Protein AF-A0A0Q6FFN2-F1 (afdb_monomer_lite)

pLDDT: mean 75.44, std 14.97, range [32.97, 92.62]

Structure (mmCIF, N/CA/C/O backbone):
data_AF-A0A0Q6FFN2-F1
#
_entry.id   AF-A0A0Q6FFN2-F1
#
loop_
_atom_site.group_PDB
_atom_site.id
_atom_site.type_symbol
_atom_site.label_atom_id
_atom_site.label_alt_id
_atom_site.label_comp_id
_atom_site.label_asym_id
_atom_site.label_entity_id
_atom_site.label_seq_id
_atom_site.pdbx_PDB_ins_code
_atom_site.Cartn_x
_atom_site.Cartn_y
_atom_site.Cartn_z
_atom_site.occupancy
_atom_site.B_iso_or_equiv
_atom_site.auth_seq_id
_atom_site.auth_comp_id
_atom_site.auth_asym_id
_atom_site.auth_atom_id
_atom_site.pdbx_PDB_model_num
ATOM 1 N N . MET A 1 1 ? -7.764 -4.516 16.181 1.00 67.88 1 MET A N 1
ATOM 2 C CA . MET A 1 1 ? -8.648 -3.473 15.597 1.00 67.88 1 MET A CA 1
ATOM 3 C C . MET A 1 1 ? -7.845 -2.756 14.534 1.00 67.88 1 MET A C 1
ATOM 5 O O . MET A 1 1 ? -6.720 -2.386 14.833 1.00 67.88 1 MET A O 1
ATOM 9 N N . LEU A 1 2 ? -8.394 -2.548 13.337 1.00 71.12 2 LEU A N 1
ATOM 10 C CA . LEU A 1 2 ? -7.682 -1.871 12.251 1.00 71.12 2 LEU A CA 1
ATOM 11 C C . LEU A 1 2 ? -8.160 -0.423 12.111 1.00 71.12 2 LEU A C 1
ATOM 13 O O . LEU A 1 2 ? -9.360 -0.188 11.961 1.00 71.12 2 LEU A O 1
ATOM 17 N N . ILE A 1 3 ? -7.231 0.536 12.125 1.00 75.88 3 ILE A N 1
ATOM 18 C CA . ILE A 1 3 ? -7.510 1.933 11.774 1.00 75.88 3 ILE A CA 1
ATOM 19 C C . ILE A 1 3 ? -6.719 2.294 10.520 1.00 75.88 3 ILE A C 1
ATOM 21 O O . ILE A 1 3 ? -5.487 2.253 10.509 1.00 75.88 3 ILE A O 1
ATOM 25 N N . VAL A 1 4 ? -7.447 2.683 9.472 1.00 73.44 4 VAL A N 1
ATOM 26 C CA . VAL A 1 4 ? -6.875 3.056 8.175 1.00 73.44 4 VAL A CA 1
ATOM 27 C C . VAL A 1 4 ? -7.069 4.546 7.923 1.00 73.44 4 VAL A C 1
ATOM 29 O O . VAL A 1 4 ? -8.196 5.034 7.869 1.00 73.44 4 VAL A O 1
ATOM 32 N N . GLU A 1 5 ? -5.967 5.257 7.697 1.00 77.69 5 GLU A N 1
ATOM 33 C CA . GLU A 1 5 ? -5.979 6.594 7.107 1.00 77.69 5 GLU A CA 1
ATOM 34 C C . GLU A 1 5 ? -5.835 6.459 5.586 1.00 77.69 5 GLU A C 1
ATOM 36 O O . GLU A 1 5 ? -4.775 6.088 5.072 1.00 77.69 5 GLU A O 1
ATOM 41 N N . ALA A 1 6 ? -6.900 6.774 4.851 1.00 70.62 6 ALA A N 1
ATOM 42 C CA . ALA A 1 6 ? -6.890 6.760 3.392 1.00 70.62 6 ALA A CA 1
ATOM 43 C C . ALA A 1 6 ? -6.580 8.152 2.828 1.00 70.62 6 ALA A C 1
ATOM 45 O O . ALA A 1 6 ? -7.192 9.155 3.207 1.00 70.62 6 ALA A O 1
ATOM 46 N N . LYS A 1 7 ? -5.648 8.220 1.875 1.00 75.94 7 LYS A N 1
ATOM 47 C CA . LYS A 1 7 ? -5.335 9.452 1.148 1.00 75.94 7 LYS A CA 1
ATOM 48 C C . LYS A 1 7 ? -6.018 9.469 -0.218 1.00 75.94 7 LYS A C 1
ATOM 50 O O . LYS A 1 7 ? -5.778 8.606 -1.058 1.00 75.94 7 LYS A O 1
ATOM 55 N N . TRP A 1 8 ? -6.865 10.483 -0.414 1.00 56.62 8 TRP A N 1
ATOM 56 C CA . TRP A 1 8 ? -7.549 10.806 -1.672 1.00 56.62 8 TRP A CA 1
ATOM 57 C C . TRP A 1 8 ? -6.565 10.967 -2.844 1.00 56.62 8 TRP A C 1
ATOM 59 O O . TRP A 1 8 ? -5.397 11.289 -2.608 1.00 56.62 8 TRP A O 1
ATOM 69 N N . PRO A 1 9 ? -7.004 10.718 -4.095 1.00 51.00 9 PRO A N 1
ATOM 70 C CA . PRO A 1 9 ? -6.101 10.323 -5.165 1.00 51.00 9 PRO A CA 1
ATOM 71 C C . PRO A 1 9 ? -5.072 11.401 -5.497 1.00 51.00 9 PRO A C 1
ATOM 73 O O . PRO A 1 9 ? -5.400 12.528 -5.867 1.00 51.00 9 PRO A O 1
ATOM 76 N N . VAL A 1 10 ? -3.809 10.995 -5.398 1.00 56.22 10 VAL A N 1
ATOM 77 C CA . VAL A 1 10 ? -2.697 11.601 -6.122 1.00 56.22 10 VAL A CA 1
ATOM 78 C C . VAL A 1 10 ? -2.388 10.632 -7.253 1.00 56.22 10 VAL A C 1
ATOM 80 O O . VAL A 1 10 ? -1.736 9.612 -7.039 1.00 56.22 10 VAL A O 1
ATOM 83 N N . ASP A 1 11 ? -2.917 10.912 -8.441 1.00 56.16 11 ASP A N 1
ATOM 84 C CA . ASP A 1 11 ? -2.597 10.124 -9.626 1.00 56.16 11 ASP A CA 1
ATOM 85 C C . ASP A 1 11 ? -1.183 10.500 -10.082 1.00 56.16 11 ASP A C 1
ATOM 87 O O . ASP A 1 11 ? -0.946 11.600 -10.583 1.00 56.16 11 ASP A O 1
ATOM 91 N N . ALA A 1 12 ? -0.225 9.600 -9.875 1.00 57.03 12 ALA A N 1
ATOM 92 C CA . ALA A 1 12 ? 1.083 9.698 -10.506 1.00 57.03 12 ALA A CA 1
ATOM 93 C C . ALA A 1 12 ? 1.011 8.997 -11.865 1.00 57.03 12 ALA A C 1
ATOM 95 O O . ALA A 1 12 ? 1.039 7.768 -11.945 1.00 57.03 12 ALA A O 1
ATOM 96 N N . ALA A 1 13 ? 0.892 9.785 -12.934 1.00 58.94 13 ALA A N 1
ATOM 97 C CA . ALA A 1 13 ? 0.815 9.273 -14.301 1.00 58.94 13 ALA A CA 1
ATOM 98 C C . ALA A 1 13 ? 2.204 8.936 -14.871 1.00 58.94 13 ALA A C 1
ATOM 100 O O . ALA A 1 13 ? 2.318 8.264 -15.895 1.00 58.94 13 ALA A O 1
ATOM 101 N N . THR A 1 14 ? 3.268 9.399 -14.212 1.00 62.59 14 THR A N 1
ATOM 102 C CA . THR A 1 14 ? 4.659 9.160 -14.610 1.00 62.59 14 THR A CA 1
ATOM 103 C C . THR A 1 14 ? 5.492 8.655 -13.433 1.00 62.59 14 THR A C 1
ATOM 105 O O . THR A 1 14 ? 5.173 8.929 -12.277 1.00 62.59 14 THR A O 1
ATOM 108 N N . LEU A 1 15 ? 6.607 7.968 -13.718 1.00 61.59 15 LEU A N 1
ATOM 109 C CA . LEU A 1 15 ? 7.598 7.592 -12.694 1.00 61.59 15 LEU A CA 1
ATOM 110 C C . LEU A 1 15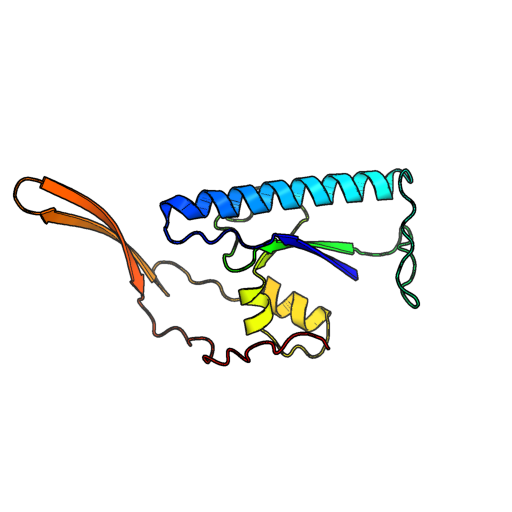 ? 8.109 8.822 -11.937 1.00 61.59 15 LEU A C 1
ATOM 112 O O . LEU A 1 15 ? 8.274 8.792 -10.727 1.00 61.59 15 LEU A O 1
ATOM 116 N N . ALA A 1 16 ? 8.282 9.941 -12.639 1.00 62.06 16 ALA A N 1
ATOM 117 C CA . ALA A 1 16 ? 8.673 11.198 -12.023 1.00 62.06 16 ALA A CA 1
ATOM 118 C C . ALA A 1 16 ? 7.601 11.766 -11.087 1.00 62.06 16 ALA A C 1
ATOM 120 O O . ALA A 1 16 ? 7.899 12.704 -10.376 1.00 62.06 16 ALA A O 1
ATOM 121 N N . GLU A 1 17 ? 6.370 11.261 -11.071 1.00 67.25 17 GLU A N 1
ATOM 122 C CA . GLU A 1 17 ? 5.328 11.700 -10.142 1.00 67.25 17 GLU A CA 1
ATOM 123 C C . GLU A 1 17 ? 5.128 10.752 -8.963 1.00 67.25 17 GLU A C 1
ATOM 125 O O . GLU A 1 17 ? 4.445 11.138 -8.014 1.00 67.25 17 GLU A O 1
ATOM 130 N N . SER A 1 18 ? 5.746 9.564 -8.969 1.00 68.12 18 SER A N 1
ATOM 131 C CA . SER A 1 18 ? 5.607 8.592 -7.877 1.00 68.12 18 SER A CA 1
ATOM 132 C C . SER A 1 18 ? 6.084 9.161 -6.537 1.00 68.12 18 SER A C 1
ATOM 134 O O . SER A 1 18 ? 5.468 8.890 -5.509 1.00 68.12 18 SER A O 1
ATOM 136 N N . TYR A 1 19 ? 7.067 10.074 -6.541 1.00 72.19 19 TYR A N 1
ATOM 137 C CA . TYR A 1 19 ? 7.513 10.764 -5.321 1.00 72.19 19 TYR A CA 1
ATOM 138 C C . TYR A 1 19 ? 6.375 11.519 -4.612 1.00 72.19 19 TYR A C 1
ATOM 140 O O . TYR A 1 19 ? 6.417 11.723 -3.397 1.00 72.19 19 TYR A O 1
ATOM 148 N N . LYS A 1 20 ? 5.349 11.979 -5.350 1.00 76.25 20 LYS A N 1
ATOM 149 C CA . LYS A 1 20 ? 4.189 12.673 -4.764 1.00 76.25 20 LYS A CA 1
ATOM 150 C C . LYS A 1 20 ? 3.341 11.704 -3.937 1.00 76.25 20 LYS A C 1
ATOM 152 O O . LYS A 1 20 ? 2.737 12.115 -2.942 1.00 76.25 20 LYS A O 1
ATOM 157 N N . VAL A 1 21 ? 3.300 10.434 -4.338 1.00 76.19 21 VAL A N 1
ATOM 158 C CA . VAL A 1 21 ? 2.629 9.357 -3.604 1.00 76.19 21 VAL A CA 1
ATOM 159 C C . VAL A 1 21 ? 3.438 9.002 -2.357 1.00 76.19 21 VAL A C 1
ATOM 161 O O . VAL A 1 21 ? 2.868 8.987 -1.269 1.00 76.19 21 VAL A O 1
ATOM 164 N N . ASP A 1 22 ? 4.762 8.873 -2.461 1.00 81.38 22 ASP A N 1
ATOM 165 C CA . ASP A 1 22 ? 5.636 8.665 -1.292 1.00 81.38 22 ASP A CA 1
ATOM 166 C C . ASP A 1 22 ? 5.458 9.787 -0.245 1.00 81.38 22 ASP A C 1
ATOM 168 O O . ASP A 1 22 ? 5.216 9.539 0.939 1.00 81.38 22 ASP A O 1
ATOM 172 N N . ALA A 1 23 ? 5.439 11.050 -0.688 1.00 82.06 23 ALA A N 1
ATOM 173 C CA . ALA A 1 23 ? 5.179 12.201 0.183 1.00 82.06 23 ALA A CA 1
ATOM 174 C C . ALA A 1 23 ? 3.775 12.176 0.820 1.00 82.06 23 ALA A C 1
ATOM 176 O O . ALA A 1 23 ? 3.535 12.786 1.867 1.00 82.06 23 ALA A O 1
ATOM 177 N N . THR A 1 24 ? 2.822 11.497 0.184 1.00 83.62 24 THR A N 1
ATOM 178 C CA . THR A 1 24 ? 1.464 11.318 0.702 1.00 83.62 24 THR A CA 1
ATOM 179 C C . THR A 1 24 ? 1.432 10.273 1.816 1.00 83.62 24 THR A C 1
ATOM 181 O O . THR A 1 24 ? 0.770 10.510 2.834 1.00 83.62 24 THR A O 1
ATOM 184 N N . PHE A 1 25 ? 2.208 9.191 1.693 1.00 86.06 25 PHE A N 1
ATOM 185 C CA . PHE A 1 25 ? 2.423 8.234 2.779 1.00 86.06 25 PHE A CA 1
ATOM 186 C C . PHE A 1 25 ? 3.059 8.901 4.001 1.00 86.06 25 PHE A C 1
ATOM 188 O O . PHE A 1 25 ? 2.554 8.736 5.111 1.00 86.06 25 PHE A O 1
ATOM 195 N N . ASP A 1 26 ? 4.075 9.747 3.812 1.00 87.12 26 ASP A N 1
ATOM 196 C CA . ASP A 1 26 ? 4.735 10.455 4.921 1.00 87.12 26 ASP A CA 1
ATOM 197 C C . ASP A 1 26 ? 3.773 11.370 5.686 1.00 87.12 26 ASP A C 1
ATOM 199 O O . ASP A 1 26 ? 3.741 11.379 6.922 1.00 87.12 26 ASP A O 1
ATOM 203 N N . LYS A 1 27 ? 2.933 12.113 4.954 1.00 86.81 27 LYS A N 1
ATOM 204 C CA . LYS A 1 27 ? 1.881 12.949 5.549 1.00 86.81 27 LYS A CA 1
ATOM 205 C C . LYS A 1 27 ? 0.855 12.109 6.307 1.00 86.81 27 LYS A C 1
ATOM 207 O O . LYS A 1 27 ? 0.449 12.504 7.399 1.00 86.81 27 LYS A O 1
ATOM 212 N N . GLY A 1 28 ? 0.438 10.973 5.744 1.00 87.25 28 GLY A N 1
ATOM 213 C CA . GLY A 1 28 ? -0.474 10.033 6.400 1.00 87.25 28 GLY A CA 1
ATOM 214 C C . GLY A 1 28 ? 0.108 9.489 7.704 1.00 87.25 28 GLY A C 1
ATOM 215 O O . GLY A 1 28 ? -0.520 9.626 8.754 1.00 87.25 28 GLY A O 1
ATOM 216 N N . LYS A 1 29 ? 1.352 8.995 7.669 1.00 88.69 29 LYS A N 1
ATOM 217 C CA . LYS A 1 29 ? 2.070 8.508 8.856 1.00 88.69 29 LYS A CA 1
ATOM 218 C C . LYS A 1 29 ? 2.175 9.602 9.918 1.00 88.69 29 LYS A C 1
ATOM 220 O O . LYS A 1 29 ? 1.858 9.373 11.082 1.00 88.69 29 LYS A O 1
ATOM 225 N N . GLY A 1 30 ? 2.532 10.828 9.526 1.00 89.00 30 GLY A N 1
ATOM 226 C CA . GLY A 1 30 ? 2.590 11.973 10.439 1.00 89.00 30 GLY A CA 1
ATOM 227 C C . GLY A 1 30 ? 1.256 12.281 11.131 1.00 89.00 30 GLY A C 1
ATOM 228 O O . GLY A 1 30 ? 1.231 12.588 12.325 1.00 89.00 30 GLY A O 1
ATOM 229 N N . GLN A 1 31 ? 0.136 12.167 10.414 1.00 87.38 31 GLN A N 1
ATOM 230 C CA . GLN A 1 31 ? -1.191 12.382 10.991 1.00 87.38 31 GLN A CA 1
ATOM 231 C C . GLN A 1 31 ? -1.604 11.270 11.953 1.00 87.38 31 GLN A C 1
ATOM 233 O O . GLN A 1 31 ? -2.096 11.591 13.036 1.00 87.38 31 GLN A O 1
ATOM 238 N N . ILE A 1 32 ? -1.347 10.007 11.607 1.00 88.19 32 ILE A N 1
ATOM 239 C CA . ILE A 1 32 ? -1.583 8.869 12.501 1.00 88.19 32 ILE A CA 1
ATOM 240 C C . ILE A 1 32 ? -0.783 9.027 13.793 1.00 88.19 32 ILE A C 1
ATOM 242 O O . ILE A 1 32 ? -1.368 8.959 14.871 1.00 88.19 32 ILE A O 1
ATOM 246 N N . ARG A 1 33 ? 0.523 9.322 13.716 1.00 88.50 33 ARG A N 1
ATOM 247 C CA . ARG A 1 33 ? 1.363 9.513 14.914 1.00 88.50 33 ARG A CA 1
ATOM 248 C C . ARG A 1 33 ? 0.809 10.602 15.829 1.00 88.50 33 ARG A C 1
ATOM 250 O O . ARG A 1 33 ? 0.760 10.430 17.044 1.00 88.50 33 ARG A O 1
ATOM 257 N N . ARG A 1 34 ? 0.339 11.709 15.247 1.00 87.44 34 ARG A N 1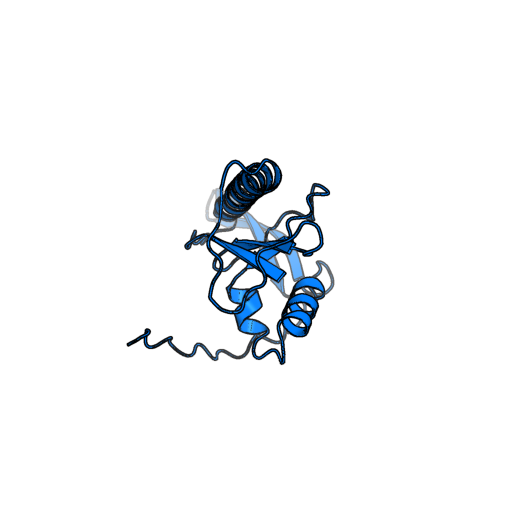
ATOM 258 C CA . ARG A 1 34 ? -0.303 12.789 16.005 1.00 87.44 34 ARG A CA 1
ATOM 259 C C . ARG A 1 34 ? -1.604 12.329 16.666 1.00 87.44 34 ARG A C 1
ATOM 261 O O . ARG A 1 34 ? -1.832 12.672 17.818 1.00 87.44 34 ARG A O 1
ATOM 268 N N . ILE A 1 35 ? -2.458 11.585 15.962 1.00 84.62 35 ILE A N 1
ATOM 269 C CA . ILE A 1 35 ? -3.711 11.056 16.529 1.00 84.62 35 ILE A CA 1
ATOM 270 C C . ILE A 1 35 ? -3.403 10.091 17.673 1.00 84.62 35 ILE A C 1
ATOM 272 O O . ILE A 1 35 ? -3.932 10.263 18.767 1.00 84.62 35 ILE A O 1
ATOM 276 N N . ARG A 1 36 ? -2.493 9.142 17.448 1.00 83.50 36 ARG A N 1
ATOM 277 C CA . ARG A 1 36 ? -2.044 8.177 18.452 1.00 83.50 36 ARG A CA 1
ATOM 278 C C . ARG A 1 36 ? -1.515 8.865 19.706 1.00 83.50 36 ARG A C 1
ATOM 280 O O . ARG A 1 36 ? -1.994 8.576 20.793 1.00 83.50 36 ARG A O 1
ATOM 287 N N . SER A 1 37 ? -0.610 9.831 19.553 1.00 85.38 37 SER A N 1
ATOM 288 C CA . SER A 1 37 ? -0.054 10.578 20.686 1.00 85.38 37 SER A CA 1
ATOM 289 C C . SER A 1 37 ? -1.134 11.297 21.502 1.00 85.38 37 SER A C 1
ATOM 291 O O . SER A 1 37 ? -1.069 11.295 22.729 1.00 85.38 37 SER A O 1
ATOM 293 N N . ARG A 1 38 ? -2.151 11.868 20.842 1.00 83.81 38 ARG A N 1
ATOM 294 C CA . ARG A 1 38 ? -3.269 12.552 21.514 1.00 83.81 38 ARG A CA 1
ATOM 295 C C . ARG A 1 38 ? -4.240 11.581 22.195 1.00 83.81 38 ARG A C 1
ATOM 297 O O . ARG A 1 38 ? -4.817 11.932 23.221 1.00 83.81 38 ARG A O 1
ATOM 304 N N . LEU A 1 39 ? -4.427 10.379 21.640 1.00 79.62 39 LEU A N 1
ATOM 305 C CA . LEU A 1 39 ? -5.194 9.303 2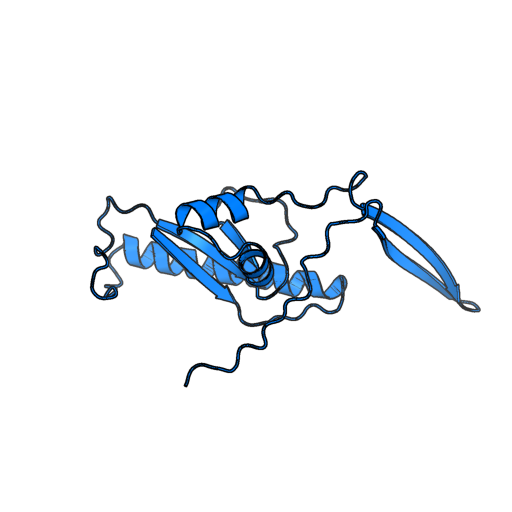2.280 1.00 79.62 39 LEU A CA 1
ATOM 306 C C . LEU A 1 39 ? -4.472 8.793 23.532 1.00 79.62 39 LEU A C 1
ATOM 308 O O . LEU A 1 39 ? -5.078 8.681 24.593 1.00 79.62 39 LEU A O 1
ATOM 312 N N . GLU A 1 40 ? -3.169 8.522 23.425 1.00 79.75 40 GLU A N 1
ATOM 313 C CA . GLU A 1 40 ? -2.344 8.004 24.524 1.00 79.75 40 GLU A CA 1
ATOM 314 C C . GLU A 1 40 ? -2.199 9.010 25.675 1.00 79.75 40 GLU A C 1
ATOM 316 O O . GLU A 1 40 ? -2.194 8.613 26.843 1.00 79.75 40 GLU A O 1
ATOM 321 N N . SER A 1 41 ? -2.124 10.310 25.367 1.00 82.19 41 SER A N 1
ATOM 322 C CA . SER A 1 41 ? -2.085 11.379 26.373 1.00 82.19 41 SER A CA 1
ATOM 323 C C . SER A 1 41 ? -3.443 11.664 27.026 1.00 82.19 41 SER A C 1
ATOM 325 O O . SER A 1 41 ? -3.492 12.369 28.034 1.00 82.19 41 SER A O 1
ATOM 327 N N . GLY A 1 42 ? -4.540 11.134 26.473 1.00 75.94 42 GLY A N 1
ATOM 328 C CA . GLY A 1 42 ? -5.905 11.428 26.913 1.00 75.94 42 GLY A CA 1
ATOM 329 C C . GLY A 1 42 ? -6.398 12.831 26.536 1.00 75.94 42 GLY A C 1
ATOM 330 O O . GLY A 1 42 ? -7.404 13.282 27.075 1.00 75.94 42 GLY A O 1
ATOM 331 N N . GLU A 1 43 ? -5.707 13.531 25.628 1.00 78.62 43 GLU A N 1
ATOM 332 C CA . GLU A 1 43 ? -6.096 14.868 25.152 1.00 78.62 43 GLU A CA 1
ATOM 333 C C . GLU A 1 43 ? -7.372 14.827 24.297 1.00 78.62 43 GLU A C 1
ATOM 335 O O . GLU A 1 43 ? -8.143 15.787 24.276 1.00 78.62 43 GLU A O 1
ATOM 340 N N . ILE A 1 44 ? -7.608 13.716 23.592 1.00 73.06 44 ILE A N 1
ATOM 341 C CA . ILE A 1 44 ? -8.827 13.496 22.811 1.00 73.06 44 ILE A CA 1
ATOM 342 C C . ILE A 1 44 ? -9.607 12.292 23.334 1.00 73.06 44 ILE A C 1
ATOM 344 O O . ILE A 1 44 ? -9.070 11.198 23.494 1.00 73.06 44 ILE A O 1
ATOM 348 N N . LEU A 1 45 ? -10.902 12.505 23.559 1.00 67.31 45 LEU A N 1
ATOM 349 C CA . LEU A 1 45 ? -11.880 11.450 23.788 1.00 67.31 45 LEU A CA 1
ATOM 350 C C . LEU A 1 45 ? -12.563 11.169 22.451 1.00 67.31 45 LEU A C 1
ATOM 352 O O . LEU A 1 45 ? -13.114 12.079 21.833 1.00 67.31 45 LEU A O 1
ATOM 356 N N . VAL A 1 46 ? -12.463 9.930 21.979 1.00 69.69 46 VAL A N 1
ATOM 357 C CA . VAL A 1 46 ? -13.119 9.487 20.746 1.00 69.69 46 VAL A CA 1
ATOM 358 C C . VAL A 1 46 ? -14.355 8.691 21.124 1.00 69.69 46 VAL A C 1
ATOM 360 O O . VAL A 1 46 ? -14.259 7.720 21.876 1.00 69.69 46 VAL A O 1
ATOM 363 N N . ASP A 1 47 ? -15.495 9.098 20.576 1.00 67.88 47 ASP A N 1
ATOM 364 C CA . ASP A 1 47 ? -16.716 8.306 20.610 1.00 67.88 47 ASP A CA 1
ATOM 365 C C . ASP A 1 47 ? -16.628 7.229 19.531 1.00 67.88 47 ASP A C 1
ATOM 367 O O . ASP A 1 47 ? -16.575 7.514 18.332 1.00 67.88 47 ASP A O 1
ATOM 371 N N . TRP A 1 48 ? -16.574 5.977 19.969 1.00 69.50 48 TRP A N 1
ATOM 372 C CA . TRP A 1 48 ? -16.478 4.835 19.070 1.00 69.50 48 TRP A CA 1
ATOM 373 C C . TRP A 1 48 ? -17.860 4.428 18.562 1.00 69.50 48 TRP A C 1
ATOM 375 O O . TRP A 1 48 ? -18.856 4.624 19.267 1.00 69.50 48 TRP A O 1
ATOM 385 N N . PRO A 1 49 ? -17.946 3.842 17.354 1.00 65.25 49 PRO A N 1
ATOM 386 C CA . PRO A 1 49 ? -19.206 3.331 16.845 1.00 65.25 49 PRO A CA 1
ATOM 387 C C . PRO A 1 49 ? -19.864 2.349 17.831 1.00 65.25 49 PRO A C 1
ATOM 389 O O . PRO A 1 49 ? -19.168 1.616 18.541 1.00 65.25 49 PRO A O 1
ATOM 392 N N . PRO A 1 50 ? -21.205 2.278 17.868 1.00 62.94 50 PRO A N 1
ATOM 393 C CA . PRO A 1 50 ? -21.911 1.336 18.729 1.00 62.94 50 PRO A CA 1
ATOM 394 C C . PRO A 1 50 ? -21.430 -0.108 18.513 1.00 62.94 50 PRO A C 1
ATOM 396 O O . PRO A 1 50 ? -21.333 -0.575 17.380 1.00 62.94 50 PRO A O 1
ATOM 399 N N . GLY A 1 51 ? -21.128 -0.818 19.604 1.00 66.19 51 GLY A N 1
ATOM 400 C CA . GLY A 1 51 ? -20.612 -2.194 19.571 1.00 66.19 51 GLY A CA 1
ATOM 401 C C . GLY A 1 51 ? -19.086 -2.309 19.511 1.00 66.19 51 GLY A C 1
ATOM 402 O O . GLY A 1 51 ? -18.560 -3.405 19.679 1.00 66.19 51 GLY A O 1
ATOM 403 N N . TRP A 1 52 ? -18.367 -1.198 19.341 1.00 61.59 52 TRP A N 1
ATOM 404 C CA . TRP A 1 52 ? -16.914 -1.183 19.457 1.00 61.59 52 TRP A CA 1
ATOM 405 C C . TRP A 1 52 ? -16.539 -1.010 20.924 1.00 61.59 52 TRP A C 1
ATOM 407 O O . TRP A 1 52 ? -16.993 -0.081 21.597 1.00 61.59 52 TRP A O 1
ATOM 417 N N . HIS A 1 53 ? -15.703 -1.907 21.443 1.00 59.16 53 HIS A N 1
ATOM 418 C CA . HIS A 1 53 ? -15.079 -1.671 22.735 1.00 59.16 53 HIS A CA 1
ATOM 419 C C . HIS A 1 53 ? -14.189 -0.437 22.588 1.00 59.16 53 HIS A C 1
ATOM 421 O O . HIS A 1 53 ? -13.274 -0.442 21.766 1.00 59.16 53 HIS A O 1
ATOM 427 N N . SER A 1 54 ? -14.481 0.623 23.353 1.00 57.66 54 SER A N 1
ATOM 428 C CA . SER A 1 54 ? -13.572 1.768 23.458 1.00 57.66 54 SER A CA 1
ATOM 429 C C . SER A 1 54 ? -12.165 1.216 23.708 1.00 57.66 54 SER A C 1
ATOM 431 O O . SER A 1 54 ? -12.048 0.344 24.579 1.00 57.66 54 SER A O 1
ATOM 433 N N . PRO A 1 55 ? -11.135 1.630 22.943 1.00 57.53 55 PRO A N 1
ATOM 434 C CA . PRO A 1 55 ? -9.802 1.093 23.064 1.00 57.53 55 PRO A CA 1
ATOM 435 C C . PRO A 1 55 ? -9.339 1.322 24.492 1.00 57.53 55 PRO A C 1
ATOM 437 O O . PRO A 1 55 ? -8.987 2.423 24.914 1.00 57.53 55 PRO A O 1
ATOM 440 N N . THR A 1 56 ? -9.394 0.256 25.274 1.00 58.81 56 THR A N 1
ATOM 441 C CA . THR A 1 56 ? -8.744 0.207 26.569 1.00 58.81 56 THR A CA 1
ATOM 442 C C . THR A 1 56 ? -7.241 0.153 26.311 1.00 58.81 56 THR A C 1
ATOM 444 O O . THR A 1 56 ? -6.797 -0.178 25.210 1.00 58.81 56 THR A O 1
ATOM 447 N N . ARG A 1 57 ? -6.416 0.368 27.341 1.00 58.41 57 ARG A N 1
ATOM 448 C CA . ARG A 1 57 ? -4.961 0.124 27.241 1.00 58.41 57 ARG A CA 1
ATOM 449 C C . ARG A 1 57 ? -4.590 -1.303 26.791 1.00 58.41 57 ARG A C 1
ATOM 451 O O . ARG A 1 57 ? -3.425 -1.558 26.529 1.00 58.41 57 ARG A O 1
ATOM 458 N N . GLN A 1 58 ? -5.549 -2.229 26.744 1.00 58.88 58 GLN A N 1
ATOM 459 C CA . GLN A 1 58 ? -5.369 -3.618 26.319 1.00 58.88 58 GLN A CA 1
ATOM 460 C C . GLN A 1 58 ? -5.781 -3.858 24.857 1.00 58.88 58 GLN A C 1
ATOM 462 O O . GLN A 1 58 ? -5.666 -4.977 24.372 1.00 58.88 58 GLN A O 1
ATOM 467 N N . THR A 1 59 ? -6.293 -2.843 24.155 1.00 68.94 59 THR A N 1
ATOM 468 C CA . THR A 1 59 ? -6.726 -2.990 22.761 1.00 68.94 59 THR A CA 1
ATOM 469 C C . THR A 1 59 ? -5.536 -2.841 21.823 1.00 68.94 59 THR A C 1
ATOM 471 O O . THR A 1 59 ? -4.942 -1.768 21.743 1.00 68.94 59 THR A O 1
ATOM 474 N N . THR A 1 60 ? -5.216 -3.902 21.084 1.00 72.31 60 THR A N 1
ATOM 475 C CA . THR A 1 60 ? -4.222 -3.844 20.006 1.00 72.31 60 THR A CA 1
ATOM 476 C C . THR A 1 60 ? -4.824 -3.147 18.788 1.00 72.31 60 THR A C 1
ATOM 478 O O . THR A 1 60 ? -5.883 -3.546 18.279 1.00 72.31 60 THR A O 1
ATOM 481 N N . VAL A 1 61 ? -4.155 -2.082 18.343 1.00 78.00 61 VAL A N 1
ATOM 482 C CA . VAL A 1 61 ? -4.547 -1.283 17.181 1.00 78.00 61 VAL A CA 1
ATOM 483 C C . VAL A 1 61 ? -3.457 -1.360 16.130 1.00 78.00 61 VAL A C 1
ATOM 485 O O . VAL A 1 61 ? -2.331 -0.941 16.390 1.00 78.00 61 VAL A O 1
ATOM 488 N N . ASP A 1 62 ? -3.825 -1.843 14.950 1.00 84.06 62 ASP A N 1
ATOM 489 C CA . ASP A 1 62 ? -2.971 -1.830 13.772 1.00 84.06 62 ASP A CA 1
ATOM 490 C C . ASP A 1 62 ? -3.222 -0.532 13.002 1.00 84.06 62 ASP A C 1
ATOM 492 O O . ASP A 1 62 ? -4.369 -0.177 12.701 1.00 84.06 62 ASP A O 1
ATOM 496 N N . TRP A 1 63 ? -2.146 0.191 12.697 1.00 86.62 63 TRP A N 1
ATOM 497 C CA . TRP A 1 63 ? -2.205 1.513 12.077 1.00 86.62 63 TRP A CA 1
ATOM 498 C C . TRP A 1 63 ? -1.740 1.464 10.634 1.00 86.62 63 TRP A C 1
ATOM 500 O O . TRP A 1 63 ? -0.625 1.035 10.351 1.00 86.62 63 TRP A O 1
ATOM 510 N N . TRP A 1 64 ? -2.605 1.884 9.717 1.00 88.62 64 TRP A N 1
ATOM 511 C CA . TRP A 1 64 ? -2.360 1.722 8.290 1.00 88.62 64 TRP A CA 1
ATOM 512 C C . TRP A 1 64 ? -2.554 3.037 7.545 1.00 88.62 64 TRP A C 1
ATOM 514 O O . TRP A 1 64 ? -3.495 3.785 7.810 1.00 88.62 64 TRP A O 1
ATOM 524 N N . VAL A 1 65 ? -1.689 3.301 6.567 1.00 88.69 65 VAL A N 1
ATOM 525 C CA . VAL A 1 65 ? -1.856 4.387 5.595 1.00 88.69 65 VAL A CA 1
ATOM 526 C C . VAL A 1 65 ? -2.038 3.781 4.216 1.00 88.69 65 VAL A C 1
ATOM 528 O O . VAL A 1 65 ? -1.171 3.058 3.729 1.00 88.69 65 VAL A O 1
ATOM 531 N N . ALA A 1 66 ? -3.146 4.113 3.563 1.00 86.25 66 ALA A N 1
ATOM 532 C CA . ALA A 1 66 ? -3.426 3.652 2.212 1.00 86.25 66 ALA A CA 1
ATOM 533 C C . ALA A 1 66 ? -3.406 4.817 1.217 1.00 86.25 66 ALA A C 1
ATOM 535 O O . ALA A 1 66 ? -4.052 5.846 1.440 1.00 86.25 66 ALA A O 1
ATOM 536 N N . SER A 1 67 ? -2.706 4.648 0.093 1.00 86.00 67 SER A N 1
ATOM 537 C CA . SER A 1 67 ? -2.943 5.486 -1.090 1.00 86.00 67 SER A CA 1
ATOM 538 C C . SER A 1 67 ? -4.123 4.941 -1.904 1.00 86.00 67 SER A C 1
ATOM 540 O O . SER A 1 67 ? -4.587 3.823 -1.680 1.00 86.00 67 SER A O 1
ATOM 542 N N . ALA A 1 68 ? -4.599 5.702 -2.890 1.00 80.75 68 ALA A N 1
ATOM 543 C CA . ALA A 1 68 ? -5.650 5.228 -3.785 1.00 80.75 68 ALA A CA 1
ATOM 544 C C . ALA A 1 68 ? -5.206 4.041 -4.666 1.00 80.75 68 ALA A C 1
ATOM 546 O O . ALA A 1 68 ? -5.943 3.068 -4.808 1.00 80.75 68 ALA A O 1
ATOM 547 N N . GLN A 1 69 ? -4.017 4.101 -5.276 1.00 78.81 69 GLN A N 1
ATOM 548 C CA . GLN A 1 69 ? -3.637 3.154 -6.339 1.00 78.81 69 GLN A CA 1
ATOM 549 C C . GLN A 1 69 ? -2.246 2.540 -6.179 1.00 78.81 69 GLN A C 1
ATOM 551 O O . GLN A 1 69 ? -2.071 1.358 -6.468 1.00 78.81 69 GLN A O 1
ATOM 556 N N . GLN A 1 70 ? -1.261 3.322 -5.743 1.00 80.88 70 GLN A N 1
ATOM 557 C CA . GLN A 1 70 ? 0.147 2.926 -5.759 1.00 80.88 70 GLN A CA 1
ATOM 558 C C . GLN A 1 70 ? 0.617 2.473 -4.376 1.00 80.88 70 GLN A C 1
ATOM 560 O O . GLN A 1 70 ? 0.234 3.053 -3.362 1.00 80.88 70 GLN A O 1
ATOM 565 N N . LEU A 1 71 ? 1.439 1.431 -4.329 1.00 82.00 71 LEU A N 1
ATOM 566 C CA . LEU A 1 71 ? 2.112 1.025 -3.095 1.00 82.00 71 LEU A CA 1
ATOM 567 C C . LEU A 1 71 ? 3.242 2.009 -2.766 1.00 82.00 71 LEU A C 1
ATOM 569 O O . LEU A 1 71 ? 3.736 2.690 -3.667 1.00 82.00 71 LEU A O 1
ATOM 573 N N . ASP A 1 72 ? 3.629 2.094 -1.490 1.00 80.62 72 ASP A N 1
ATOM 574 C CA . ASP A 1 72 ? 4.831 2.840 -1.100 1.00 80.62 72 ASP A CA 1
ATOM 575 C C . ASP A 1 72 ? 6.030 2.177 -1.785 1.00 80.62 72 ASP A C 1
ATOM 577 O O . ASP A 1 72 ? 6.234 0.966 -1.685 1.00 80.62 72 ASP A O 1
ATOM 581 N N . SER A 1 73 ? 6.773 2.963 -2.560 1.00 74.56 73 SER A N 1
ATOM 582 C CA . SER A 1 73 ? 7.884 2.453 -3.366 1.00 74.56 73 SER A CA 1
ATOM 583 C C . SER A 1 73 ? 9.146 2.209 -2.538 1.00 74.56 73 SER A C 1
ATOM 585 O O . SER A 1 73 ? 10.119 1.625 -3.023 1.00 74.56 73 SER A O 1
ATOM 587 N N . ARG A 1 74 ? 9.149 2.669 -1.284 1.00 76.25 74 ARG A N 1
ATOM 588 C CA . ARG A 1 74 ? 10.304 2.621 -0.397 1.00 76.25 74 ARG A CA 1
ATOM 589 C C . ARG A 1 74 ? 10.244 1.322 0.416 1.00 76.25 74 ARG A C 1
ATOM 591 O O . ARG A 1 74 ? 9.242 1.095 1.091 1.00 76.25 74 ARG A O 1
ATOM 598 N N . PRO A 1 75 ? 11.294 0.476 0.396 1.00 60.50 75 PRO A N 1
ATOM 599 C CA . PRO A 1 75 ? 11.374 -0.671 1.304 1.00 60.50 75 PRO A CA 1
ATOM 600 C C . PRO A 1 75 ? 11.271 -0.140 2.730 1.00 60.50 75 PRO A C 1
ATOM 602 O O . PRO A 1 75 ? 11.958 0.843 2.977 1.00 60.50 75 PRO A O 1
ATOM 605 N N . ASP A 1 76 ? 10.435 -0.729 3.603 1.00 60.88 76 ASP A N 1
ATOM 606 C CA . ASP A 1 76 ? 10.129 -0.265 4.976 1.00 60.88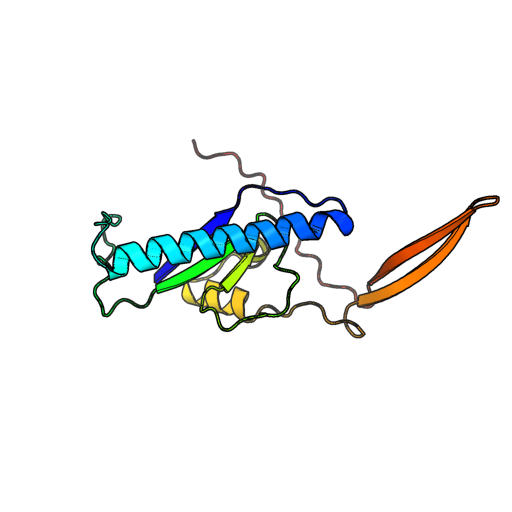 76 ASP A CA 1
ATOM 607 C C . ASP A 1 76 ? 11.333 0.434 5.638 1.00 60.88 76 ASP A C 1
ATOM 609 O O . ASP A 1 76 ? 12.166 -0.175 6.310 1.00 60.88 76 ASP A O 1
ATOM 613 N N . ALA A 1 77 ? 11.478 1.740 5.383 1.00 45.91 77 ALA A N 1
ATOM 614 C CA . ALA A 1 77 ? 12.763 2.431 5.548 1.00 45.91 77 ALA A CA 1
ATOM 615 C C . ALA A 1 77 ? 12.957 2.946 6.978 1.00 45.91 77 ALA A C 1
ATOM 617 O O . ALA A 1 77 ? 13.805 3.790 7.254 1.00 45.91 77 ALA A O 1
ATOM 618 N N . GLY A 1 78 ? 12.159 2.455 7.913 1.00 48.84 78 GLY A N 1
ATOM 619 C CA . GLY A 1 78 ? 12.218 2.836 9.307 1.00 48.84 78 GLY A CA 1
ATOM 620 C C . GLY A 1 78 ? 11.229 1.989 10.071 1.00 48.84 78 GLY A C 1
ATOM 621 O O . GLY A 1 78 ? 10.110 1.818 9.600 1.00 48.84 78 GLY A O 1
ATOM 622 N N . GLY A 1 79 ? 11.658 1.463 11.220 1.00 56.72 79 GLY A N 1
ATOM 623 C CA . GLY A 1 79 ? 10.877 0.622 12.134 1.00 56.72 79 GLY A CA 1
ATOM 624 C C . GLY A 1 79 ? 9.700 1.346 12.790 1.00 56.72 79 GLY A C 1
ATOM 625 O O . GLY A 1 79 ? 9.595 1.390 14.011 1.00 56.72 79 GLY A O 1
ATOM 626 N N . ASP A 1 80 ? 8.861 1.959 11.969 1.00 68.06 80 ASP A N 1
ATOM 627 C CA . ASP A 1 80 ? 7.582 2.549 12.308 1.00 68.06 80 ASP A CA 1
ATOM 628 C C . ASP A 1 80 ? 6.538 1.433 12.229 1.00 68.06 80 ASP A C 1
ATOM 630 O O . ASP A 1 80 ? 6.465 0.717 11.233 1.00 68.06 80 ASP A O 1
ATOM 634 N N . ASP A 1 81 ? 5.718 1.285 13.262 1.00 80.50 81 ASP A N 1
ATOM 635 C CA . ASP A 1 81 ? 4.659 0.271 13.351 1.00 80.50 81 ASP A CA 1
ATOM 636 C C . ASP A 1 81 ? 3.403 0.647 12.538 1.00 80.50 81 ASP A C 1
ATOM 638 O O . ASP A 1 81 ? 2.301 0.178 12.818 1.00 80.50 81 ASP A O 1
ATOM 642 N N . ILE A 1 82 ? 3.569 1.513 11.529 1.00 86.94 82 ILE A N 1
ATOM 643 C CA . ILE A 1 82 ? 2.510 1.991 10.640 1.00 86.94 82 ILE A CA 1
ATOM 644 C C . ILE A 1 82 ? 2.709 1.389 9.249 1.00 86.94 82 ILE A C 1
ATOM 646 O O . ILE A 1 82 ? 3.568 1.829 8.475 1.00 86.94 82 ILE A O 1
ATOM 650 N N . THR A 1 83 ? 1.859 0.423 8.912 1.00 86.88 83 THR A N 1
ATOM 651 C CA . THR A 1 83 ? 1.858 -0.269 7.621 1.00 86.88 83 THR A CA 1
ATOM 652 C C . THR A 1 83 ? 1.407 0.663 6.495 1.00 86.88 83 THR A C 1
ATOM 654 O O . THR A 1 83 ? 0.532 1.514 6.676 1.00 86.88 83 THR A O 1
ATOM 657 N N . THR A 1 84 ? 1.988 0.505 5.304 1.00 87.12 84 THR A N 1
ATOM 658 C CA . THR A 1 84 ? 1.544 1.213 4.092 1.00 87.12 84 THR A CA 1
ATOM 659 C C . THR A 1 84 ? 0.971 0.245 3.072 1.00 87.12 84 THR A C 1
ATOM 661 O O . THR A 1 84 ? 1.436 -0.883 2.944 1.00 87.12 84 THR A O 1
ATOM 664 N N . THR A 1 85 ? -0.067 0.668 2.356 1.00 87.12 85 THR A N 1
ATOM 665 C CA . THR A 1 85 ? -0.697 -0.137 1.301 1.00 87.12 85 THR A CA 1
ATOM 666 C C . THR A 1 85 ? -1.401 0.754 0.270 1.00 87.12 85 THR A C 1
ATOM 668 O O . THR A 1 85 ? -1.279 1.982 0.300 1.00 87.12 85 THR A O 1
ATOM 671 N N . SER A 1 86 ? -2.159 0.163 -0.654 1.00 86.88 86 SER A N 1
ATOM 672 C CA . SER A 1 86 ? -3.058 0.886 -1.553 1.00 86.88 86 SER A CA 1
ATOM 673 C C . SER A 1 86 ? -4.460 0.286 -1.551 1.00 86.88 86 SER A C 1
ATOM 675 O O . SER A 1 86 ? -4.635 -0.927 -1.428 1.00 86.88 86 SER A O 1
ATOM 677 N N . LEU A 1 87 ? -5.471 1.137 -1.726 1.00 84.56 87 LEU A N 1
ATOM 678 C CA . LEU A 1 87 ? -6.862 0.702 -1.837 1.00 84.56 87 LEU A CA 1
ATOM 679 C C . LEU A 1 87 ? -7.039 -0.270 -3.009 1.00 84.56 87 LEU A C 1
ATOM 681 O O . LEU A 1 87 ? -7.696 -1.291 -2.855 1.00 84.56 87 LEU A O 1
ATOM 685 N N . ARG A 1 88 ? -6.377 -0.013 -4.143 1.00 84.38 88 ARG A N 1
ATOM 686 C CA . ARG A 1 88 ? -6.401 -0.909 -5.307 1.00 84.38 88 ARG A CA 1
ATOM 687 C C . ARG A 1 88 ? -5.885 -2.319 -5.000 1.00 84.38 88 ARG A C 1
ATOM 689 O O . ARG A 1 88 ? -6.429 -3.285 -5.532 1.00 84.38 88 ARG A O 1
ATOM 696 N N . LEU A 1 89 ? -4.845 -2.454 -4.171 1.00 86.31 89 LEU A N 1
ATOM 697 C CA . LEU A 1 89 ? -4.377 -3.772 -3.739 1.00 86.31 89 LEU A CA 1
ATOM 698 C C . LEU A 1 89 ? -5.437 -4.448 -2.867 1.00 86.31 89 LEU A C 1
ATOM 700 O O . LEU A 1 89 ? -5.811 -5.584 -3.148 1.00 86.31 89 LEU A O 1
ATOM 704 N N . VAL A 1 90 ? -5.958 -3.737 -1.864 1.00 87.81 90 VAL A N 1
ATOM 705 C CA . VAL A 1 90 ? -7.006 -4.253 -0.970 1.00 87.81 90 VAL A CA 1
ATOM 706 C C . VAL A 1 90 ? -8.211 -4.742 -1.774 1.00 87.81 90 VAL A C 1
ATOM 708 O O . VAL A 1 90 ? -8.641 -5.875 -1.591 1.00 87.81 90 VAL A O 1
ATOM 711 N N . GLU A 1 91 ? -8.700 -3.944 -2.725 1.00 87.38 91 GLU A N 1
ATOM 712 C CA . GLU A 1 91 ? -9.810 -4.305 -3.614 1.00 87.38 91 GLU A CA 1
ATOM 713 C C . GLU A 1 91 ? -9.536 -5.585 -4.415 1.00 87.38 91 GLU A C 1
ATOM 715 O O . GLU A 1 91 ? -10.434 -6.408 -4.576 1.00 87.38 91 GLU A O 1
ATOM 720 N N . SER A 1 92 ? -8.299 -5.792 -4.880 1.00 86.25 92 SER A N 1
ATOM 721 C CA . SER A 1 92 ? -7.924 -6.995 -5.639 1.00 86.25 92 SER A CA 1
ATOM 722 C C . SER A 1 92 ? -7.876 -8.278 -4.800 1.00 86.25 92 SER A C 1
ATOM 724 O O . SER A 1 92 ? -7.915 -9.374 -5.357 1.00 86.25 92 SER A O 1
ATOM 726 N N . LEU A 1 93 ? -7.794 -8.146 -3.472 1.00 87.75 93 LEU A N 1
ATOM 727 C CA . LEU A 1 93 ? -7.715 -9.260 -2.522 1.00 87.75 93 LEU A CA 1
ATOM 728 C C . LEU A 1 93 ? -9.074 -9.639 -1.927 1.00 87.75 93 LEU A C 1
ATOM 730 O O . LEU A 1 93 ? -9.174 -10.634 -1.200 1.00 87.75 93 LEU A O 1
ATOM 734 N N . LEU A 1 94 ? -10.112 -8.860 -2.240 1.00 86.88 94 LEU A N 1
ATOM 735 C CA . LEU A 1 94 ? -11.486 -9.143 -1.856 1.00 86.88 94 LEU A CA 1
ATOM 736 C C . LEU A 1 94 ? -12.126 -10.203 -2.775 1.00 86.88 94 LEU A C 1
ATOM 738 O O . LEU A 1 94 ? -11.797 -10.285 -3.960 1.00 86.88 94 LEU A O 1
ATOM 742 N N . PRO A 1 95 ? -13.089 -10.990 -2.256 1.00 92.12 95 PRO A N 1
ATOM 743 C CA . PRO A 1 95 ? -13.595 -10.973 -0.879 1.00 92.12 95 PRO A CA 1
ATOM 744 C C . PRO A 1 95 ? -12.647 -11.673 0.110 1.00 92.12 95 PRO A C 1
ATOM 746 O O . PRO A 1 95 ? -11.994 -12.658 -0.237 1.00 92.12 95 PRO A O 1
ATOM 749 N N . ALA A 1 96 ? -12.608 -11.185 1.350 1.00 86.44 96 ALA A N 1
ATOM 750 C CA . ALA A 1 96 ? -11.973 -11.852 2.487 1.00 86.44 96 ALA A CA 1
ATOM 751 C C . ALA A 1 96 ? -13.050 -12.334 3.468 1.00 86.44 96 ALA A C 1
ATOM 753 O O . ALA A 1 96 ? -14.096 -11.694 3.588 1.00 86.44 96 ALA A O 1
ATOM 754 N N . ASP A 1 97 ? -12.798 -13.462 4.133 1.00 90.38 97 ASP A N 1
ATOM 755 C CA . ASP A 1 97 ? -13.763 -14.093 5.042 1.00 90.38 97 ASP A CA 1
ATOM 756 C C . ASP A 1 97 ? -13.965 -13.268 6.322 1.00 90.38 97 ASP A C 1
ATOM 758 O O . ASP A 1 97 ? -15.078 -13.158 6.837 1.00 90.38 97 ASP A O 1
ATOM 762 N N . ASP A 1 98 ? -12.891 -12.638 6.795 1.00 89.25 98 ASP A N 1
ATOM 763 C CA . ASP A 1 98 ? -12.868 -11.727 7.931 1.00 89.25 98 ASP A CA 1
ATOM 764 C C . ASP A 1 98 ? -11.715 -10.708 7.803 1.00 89.25 98 ASP A C 1
ATOM 766 O O . ASP A 1 98 ? -10.991 -10.658 6.800 1.00 89.25 98 ASP A O 1
ATOM 770 N N . LEU A 1 99 ? -11.585 -9.841 8.812 1.00 85.25 99 LEU A N 1
ATOM 771 C CA . LEU A 1 99 ? -10.561 -8.798 8.854 1.00 85.25 99 LEU A CA 1
ATOM 772 C C . LEU A 1 99 ? -9.142 -9.373 8.965 1.00 85.25 99 LEU A C 1
ATOM 774 O O . LEU A 1 99 ? -8.232 -8.831 8.341 1.00 85.25 99 LEU A O 1
ATOM 778 N N . ASP A 1 100 ? -8.953 -10.454 9.719 1.00 88.25 100 ASP A N 1
ATOM 779 C CA . ASP A 1 100 ? -7.632 -11.046 9.941 1.00 88.25 100 ASP A CA 1
ATOM 780 C C . ASP A 1 100 ? -7.127 -11.713 8.656 1.00 88.25 100 ASP A C 1
ATOM 782 O O . ASP A 1 100 ? -5.974 -11.526 8.270 1.00 88.25 100 ASP A O 1
ATOM 786 N N . ALA A 1 101 ? -8.013 -12.390 7.922 1.00 89.12 101 ALA A N 1
ATOM 787 C CA . ALA A 1 101 ? -7.730 -12.933 6.600 1.00 89.12 101 ALA A CA 1
ATOM 788 C C . ALA A 1 101 ? -7.380 -11.831 5.587 1.00 89.12 101 ALA A C 1
ATOM 790 O O . ALA A 1 101 ? -6.510 -12.027 4.737 1.00 89.12 101 ALA A O 1
ATOM 791 N N . LEU A 1 102 ? -8.038 -10.667 5.655 1.00 89.12 102 LEU A N 1
ATOM 792 C CA . LEU A 1 102 ? -7.693 -9.528 4.801 1.00 89.12 102 LEU A CA 1
ATOM 793 C C . LEU A 1 102 ? -6.310 -8.963 5.143 1.00 89.12 102 LEU A C 1
ATOM 795 O O . LEU A 1 102 ? -5.514 -8.723 4.235 1.00 89.12 102 LEU A O 1
ATOM 799 N N . ILE A 1 103 ? -6.029 -8.763 6.433 1.00 89.12 103 ILE A N 1
ATOM 800 C CA . ILE A 1 103 ? -4.734 -8.278 6.924 1.00 89.12 103 ILE A CA 1
ATOM 801 C C . ILE A 1 103 ? -3.622 -9.226 6.474 1.00 89.12 103 ILE A C 1
ATOM 803 O O . ILE A 1 103 ? -2.668 -8.775 5.844 1.00 89.12 103 ILE A O 1
ATOM 807 N N . ASP A 1 104 ? -3.785 -10.532 6.699 1.00 89.56 104 ASP A N 1
ATOM 808 C CA . ASP A 1 104 ? -2.818 -11.554 6.296 1.00 89.56 104 ASP A CA 1
ATOM 809 C C . ASP A 1 104 ? -2.534 -11.511 4.788 1.00 89.56 104 ASP A C 1
ATOM 811 O O . ASP A 1 104 ? -1.377 -11.437 4.372 1.00 89.56 104 ASP A O 1
ATOM 815 N N . ARG A 1 105 ? -3.583 -11.456 3.954 1.00 89.44 105 ARG A N 1
ATOM 816 C CA . ARG A 1 105 ? -3.439 -11.377 2.490 1.00 89.44 105 ARG A CA 1
ATOM 817 C C . ARG A 1 105 ? -2.704 -10.125 2.027 1.00 89.44 105 ARG A C 1
ATOM 819 O O . ARG A 1 105 ? -1.960 -10.205 1.053 1.00 89.44 105 ARG A O 1
ATOM 826 N N . VAL A 1 106 ? -2.928 -8.976 2.667 1.00 87.62 106 VAL A N 1
ATOM 827 C CA . VAL A 1 106 ? -2.247 -7.729 2.290 1.00 87.62 106 VAL A CA 1
ATOM 828 C C . VAL A 1 106 ? -0.794 -7.742 2.761 1.00 87.62 106 VAL A C 1
ATOM 830 O O . VAL A 1 106 ? 0.093 -7.396 1.985 1.00 87.62 106 VAL A O 1
ATOM 833 N N . THR A 1 107 ? -0.536 -8.163 4.001 1.00 85.31 107 THR A N 1
ATOM 834 C CA . THR A 1 107 ? 0.814 -8.214 4.581 1.00 85.31 107 THR A CA 1
ATOM 835 C C . THR A 1 107 ? 1.705 -9.228 3.867 1.00 85.31 107 THR A C 1
ATOM 837 O O . THR A 1 107 ? 2.879 -8.954 3.635 1.00 85.31 107 THR A O 1
ATOM 840 N N . ASN A 1 108 ? 1.147 -10.373 3.475 1.00 85.94 108 ASN A N 1
ATOM 841 C CA . ASN A 1 108 ? 1.876 -11.454 2.813 1.00 85.94 108 ASN A CA 1
ATOM 842 C C . ASN A 1 108 ? 1.689 -11.462 1.287 1.00 85.94 108 ASN A C 1
ATOM 844 O O . ASN A 1 108 ? 1.957 -12.473 0.631 1.00 85.94 108 ASN A O 1
ATOM 848 N N . PHE A 1 109 ? 1.238 -10.348 0.700 1.00 85.25 109 PHE A N 1
ATOM 849 C CA . PHE A 1 109 ? 1.068 -10.250 -0.745 1.00 85.25 109 PHE A CA 1
ATOM 850 C C . PHE A 1 109 ? 2.422 -10.404 -1.465 1.00 85.25 109 PHE A C 1
ATOM 852 O O . PHE A 1 109 ? 3.362 -9.659 -1.169 1.00 85.25 109 PHE A O 1
ATOM 859 N N . PRO A 1 110 ? 2.556 -11.330 -2.435 1.00 83.25 110 PRO A N 1
ATOM 860 C CA . PRO A 1 110 ? 3.817 -11.549 -3.131 1.00 83.25 110 PRO A CA 1
ATOM 861 C C . PRO A 1 110 ? 4.093 -10.399 -4.106 1.00 83.25 110 PRO A C 1
ATOM 863 O O . PRO A 1 110 ? 3.613 -10.396 -5.241 1.00 83.25 110 PRO A O 1
ATOM 866 N N . LEU A 1 111 ? 4.878 -9.414 -3.667 1.00 80.25 111 LEU A N 1
ATOM 867 C CA . LEU A 1 111 ? 5.279 -8.292 -4.513 1.00 80.25 111 LEU A CA 1
ATOM 868 C C . LEU A 1 111 ? 6.138 -8.762 -5.704 1.00 80.25 111 LEU A C 1
ATOM 870 O O . LEU A 1 111 ? 6.863 -9.754 -5.588 1.00 80.25 111 LEU A O 1
ATOM 874 N N . PRO A 1 112 ? 6.085 -8.063 -6.854 1.00 79.81 112 PRO A N 1
ATOM 875 C CA . PRO A 1 112 ? 6.961 -8.358 -7.981 1.00 79.81 112 PRO A CA 1
ATOM 876 C C . PRO A 1 112 ? 8.438 -8.178 -7.610 1.00 79.81 112 PRO A C 1
ATOM 878 O O . PRO A 1 112 ? 8.814 -7.184 -6.989 1.00 79.81 112 PRO A O 1
ATOM 881 N N . HIS A 1 113 ? 9.288 -9.101 -8.051 1.00 80.44 113 HIS A N 1
ATOM 882 C CA . HIS A 1 113 ? 10.734 -9.053 -7.856 1.00 80.44 113 HIS A CA 1
ATOM 883 C C . HIS A 1 113 ? 11.471 -8.855 -9.182 1.00 80.44 113 HIS A C 1
ATOM 885 O O . HIS A 1 113 ? 11.202 -9.539 -10.176 1.00 80.44 113 HIS A O 1
ATOM 891 N N . GLU A 1 114 ? 12.458 -7.957 -9.183 1.00 82.88 114 GLU A N 1
ATOM 892 C CA . GLU A 1 114 ? 13.340 -7.774 -10.332 1.00 82.88 114 GLU A CA 1
ATOM 893 C C . GLU A 1 114 ? 14.137 -9.060 -10.629 1.00 82.88 114 GLU A C 1
ATOM 895 O O . GLU A 1 114 ? 14.577 -9.772 -9.727 1.00 82.88 114 GLU A O 1
ATOM 900 N N . GLY A 1 115 ? 14.297 -9.392 -11.910 1.00 84.44 115 GLY A N 1
ATOM 901 C CA . GLY A 1 115 ? 14.946 -10.610 -12.394 1.00 84.44 115 GLY A CA 1
ATOM 902 C C . GLY A 1 115 ? 14.034 -11.839 -12.445 1.00 84.44 115 GLY A C 1
ATOM 903 O O . GLY A 1 115 ? 14.326 -12.750 -13.219 1.00 84.44 115 GLY A O 1
ATOM 904 N N . ARG A 1 116 ? 12.927 -11.847 -11.687 1.00 86.12 116 ARG A N 1
ATOM 905 C CA . ARG A 1 116 ? 11.889 -12.890 -11.742 1.00 86.12 116 ARG A CA 1
ATOM 906 C C . ARG A 1 116 ? 10.658 -12.427 -12.516 1.00 86.12 116 ARG A C 1
ATOM 908 O O . ARG A 1 116 ? 10.262 -13.080 -13.472 1.00 86.12 116 ARG A O 1
ATOM 915 N N . ASP A 1 117 ? 10.086 -11.302 -12.101 1.00 84.00 117 ASP A N 1
ATOM 916 C CA . ASP A 1 117 ? 8.795 -10.811 -12.589 1.00 84.00 117 ASP A CA 1
ATOM 917 C C . ASP A 1 117 ? 8.970 -9.642 -13.574 1.00 84.00 117 ASP A C 1
ATOM 919 O O . ASP A 1 117 ? 8.221 -9.521 -14.544 1.00 84.00 117 ASP A O 1
ATOM 923 N N . PHE A 1 118 ? 9.994 -8.805 -13.377 1.00 87.50 118 PHE A N 1
ATOM 924 C CA . PHE A 1 118 ? 10.324 -7.688 -14.268 1.00 87.50 118 PHE A CA 1
ATOM 925 C C . PHE A 1 118 ? 11.834 -7.412 -14.333 1.00 87.50 118 PHE A C 1
ATOM 927 O O . PHE A 1 118 ? 12.606 -7.964 -13.553 1.00 87.50 118 PHE A O 1
ATOM 934 N N . ARG A 1 119 ? 12.271 -6.551 -15.254 1.00 89.19 119 ARG A N 1
ATOM 935 C CA . ARG A 1 119 ? 13.642 -6.027 -15.341 1.00 89.19 119 ARG A CA 1
ATOM 936 C C . ARG A 1 119 ? 13.640 -4.542 -15.684 1.00 89.19 119 ARG A C 1
ATOM 938 O O . ARG A 1 119 ? 12.922 -4.130 -16.595 1.00 89.19 119 ARG A O 1
ATOM 945 N N . MET A 1 120 ? 14.463 -3.756 -14.994 1.00 87.81 120 MET A N 1
ATOM 946 C CA . MET A 1 120 ? 14.705 -2.356 -15.340 1.00 87.81 120 MET A CA 1
ATOM 947 C C . MET A 1 120 ? 15.811 -2.245 -16.393 1.00 87.81 120 MET A C 1
ATOM 949 O O . MET A 1 120 ? 16.862 -2.873 -16.281 1.00 87.81 120 MET A O 1
ATOM 953 N N . HIS A 1 121 ? 15.610 -1.402 -17.405 1.00 85.19 121 HIS A N 1
ATOM 954 C CA . HIS A 1 121 ? 16.621 -1.089 -18.416 1.00 85.19 121 HIS A CA 1
ATOM 955 C C . HIS A 1 121 ? 16.696 0.407 -18.661 1.00 85.19 121 HIS A C 1
ATOM 957 O O . HIS A 1 121 ? 15.670 1.027 -18.939 1.00 85.19 121 HIS A O 1
ATOM 963 N N . SER A 1 122 ? 17.907 0.959 -18.699 1.00 89.31 122 SER A N 1
ATOM 964 C CA . SER A 1 122 ? 18.118 2.291 -19.260 1.00 89.31 122 SER A CA 1
ATOM 965 C C . SER A 1 122 ? 18.277 2.170 -20.774 1.00 89.31 122 SER A C 1
ATOM 967 O O . SER A 1 122 ? 19.205 1.526 -21.272 1.00 89.31 122 SER A O 1
ATOM 969 N N . ARG A 1 123 ?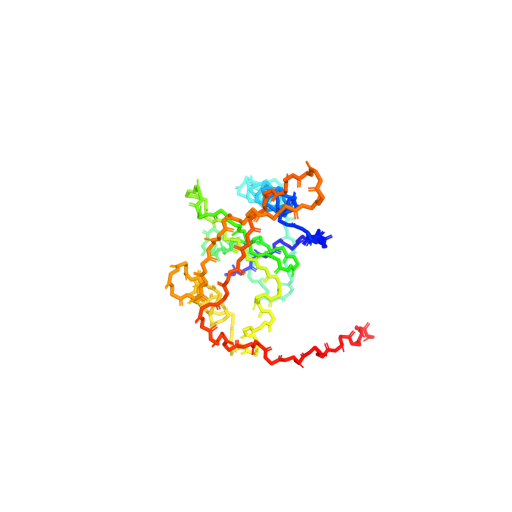 17.334 2.740 -21.523 1.00 88.50 123 ARG A N 1
ATOM 970 C CA . ARG A 1 123 ? 17.326 2.723 -22.984 1.00 88.50 123 ARG A CA 1
ATOM 971 C C . ARG A 1 123 ? 17.783 4.062 -23.521 1.00 88.50 123 ARG A C 1
ATOM 973 O O . ARG A 1 123 ? 17.329 5.119 -23.091 1.00 88.50 123 ARG A O 1
ATOM 980 N N . ARG A 1 124 ? 18.650 3.992 -24.525 1.00 90.62 124 ARG A N 1
ATOM 981 C CA . ARG A 1 124 ? 19.060 5.132 -25.335 1.00 90.62 124 ARG A CA 1
ATOM 982 C C . ARG A 1 124 ? 18.344 5.054 -26.676 1.00 90.62 124 ARG A C 1
ATOM 984 O O . ARG A 1 124 ? 18.450 4.044 -27.366 1.00 90.62 124 ARG A O 1
ATOM 991 N N . VAL A 1 125 ? 17.629 6.110 -27.037 1.00 91.56 125 VAL A N 1
ATOM 992 C CA . VAL A 1 125 ? 16.998 6.253 -28.349 1.00 91.56 125 VAL A CA 1
ATOM 993 C C . VAL A 1 125 ? 17.483 7.545 -28.982 1.00 91.56 125 VAL A C 1
ATOM 995 O O . VAL A 1 125 ? 17.345 8.628 -28.410 1.00 91.56 125 VAL A O 1
ATOM 998 N N . ASP A 1 126 ? 18.050 7.418 -30.175 1.00 92.62 126 ASP A N 1
ATOM 999 C CA . ASP A 1 126 ? 18.446 8.560 -30.983 1.00 92.62 126 ASP A CA 1
ATOM 1000 C C . ASP A 1 126 ? 17.215 9.077 -31.750 1.00 92.62 126 ASP A C 1
ATOM 1002 O O . ASP A 1 126 ? 16.573 8.348 -32.506 1.00 92.62 126 ASP A O 1
ATOM 1006 N N . VAL A 1 127 ? 16.860 10.345 -31.532 1.00 89.62 127 VAL A N 1
ATOM 1007 C CA . VAL A 1 127 ? 15.738 11.034 -32.182 1.00 89.62 127 VAL A CA 1
ATOM 1008 C C . VAL A 1 127 ? 16.295 12.227 -32.952 1.00 89.62 127 VAL A C 1
ATOM 1010 O O . VAL A 1 127 ? 16.496 13.320 -32.413 1.00 89.62 127 VAL A O 1
ATOM 1013 N N . GLY A 1 128 ? 16.581 12.008 -34.236 1.00 90.62 128 GLY A N 1
ATOM 1014 C CA . GLY A 1 128 ? 17.256 12.995 -35.078 1.00 90.62 128 GLY A CA 1
ATOM 1015 C C . GLY A 1 128 ? 18.670 13.282 -34.569 1.00 90.62 128 GLY A C 1
ATOM 1016 O O . GLY A 1 128 ? 19.501 12.384 -34.509 1.00 90.62 128 GLY A O 1
ATOM 1017 N N . THR A 1 129 ? 18.948 14.534 -34.195 1.00 91.38 129 THR A N 1
ATOM 1018 C CA . THR A 1 129 ? 20.247 14.954 -33.628 1.00 91.38 129 THR A CA 1
ATOM 1019 C C . THR A 1 129 ? 20.314 14.860 -32.103 1.00 91.38 129 THR A C 1
ATOM 1021 O O . THR A 1 129 ? 21.337 15.204 -31.511 1.00 91.38 129 THR A O 1
ATOM 1024 N N . ARG A 1 130 ? 19.226 14.446 -31.444 1.00 91.50 130 ARG A N 1
ATOM 1025 C CA . ARG A 1 130 ? 19.145 14.354 -29.986 1.00 91.50 130 ARG A CA 1
ATOM 1026 C C . ARG A 1 130 ? 19.196 12.910 -29.533 1.00 91.50 130 ARG A C 1
ATOM 1028 O O . ARG A 1 130 ? 18.698 12.012 -30.200 1.00 91.50 130 ARG A O 1
ATOM 1035 N N . VAL A 1 131 ? 19.742 12.733 -28.343 1.00 90.62 131 VAL A N 1
ATOM 1036 C CA . VAL A 1 131 ? 19.806 11.456 -27.651 1.00 90.62 131 VAL A CA 1
ATOM 1037 C C . VAL A 1 131 ? 18.873 11.544 -26.460 1.00 90.62 131 VAL A C 1
ATOM 1039 O O . VAL A 1 131 ? 19.035 12.430 -25.620 1.00 90.62 131 VAL A O 1
ATOM 1042 N N . LEU A 1 132 ? 17.915 10.629 -26.382 1.00 88.88 132 LEU A N 1
ATOM 1043 C CA . LEU A 1 132 ? 17.057 10.473 -25.217 1.00 88.88 132 LEU A CA 1
ATOM 1044 C C . LEU A 1 132 ? 17.485 9.222 -24.459 1.00 88.88 132 LEU A C 1
ATOM 1046 O O . LEU A 1 132 ? 17.526 8.134 -25.031 1.00 88.88 132 LEU A O 1
ATOM 1050 N N . THR A 1 133 ? 17.781 9.386 -23.174 1.00 87.94 133 THR A N 1
ATOM 1051 C CA . THR A 1 133 ? 17.953 8.272 -22.240 1.00 87.94 133 THR A CA 1
ATOM 1052 C C . THR A 1 133 ? 16.721 8.217 -21.353 1.00 87.94 133 THR A C 1
ATOM 1054 O O . THR A 1 133 ? 16.328 9.242 -20.796 1.00 87.94 133 THR A O 1
ATOM 1057 N N . TYR A 1 134 ? 16.099 7.049 -21.242 1.00 82.38 134 TYR A N 1
ATOM 1058 C CA . TYR A 1 134 ? 14.952 6.830 -20.368 1.00 82.38 134 TYR A CA 1
ATOM 1059 C C . TYR A 1 134 ? 15.019 5.447 -19.734 1.00 82.38 134 TYR A C 1
ATOM 1061 O O . TYR A 1 134 ? 15.518 4.498 -20.340 1.00 82.38 134 TYR A O 1
ATOM 1069 N N . ASP A 1 135 ? 14.475 5.331 -18.530 1.00 82.94 135 ASP A N 1
ATOM 1070 C CA . ASP A 1 135 ? 14.334 4.046 -17.861 1.00 82.94 135 ASP A CA 1
ATOM 1071 C C . ASP A 1 135 ? 13.047 3.358 -18.322 1.00 82.94 135 ASP A C 1
ATOM 1073 O O . ASP A 1 135 ? 12.005 3.985 -18.524 1.00 82.94 135 ASP A O 1
ATOM 1077 N N . SER A 1 136 ? 13.134 2.051 -18.537 1.00 82.88 136 SER A N 1
ATOM 1078 C CA . SER A 1 136 ? 12.050 1.209 -19.032 1.00 82.88 136 SER A CA 1
ATOM 1079 C C . SER A 1 136 ? 11.931 -0.051 -18.189 1.00 82.88 136 SER A C 1
ATOM 1081 O O . SER A 1 136 ? 12.938 -0.594 -17.739 1.00 82.88 136 SER A O 1
ATOM 1083 N N . ILE A 1 137 ? 10.698 -0.513 -17.994 1.00 84.94 137 ILE A N 1
ATOM 1084 C CA . ILE A 1 137 ? 10.388 -1.771 -17.315 1.00 84.94 137 ILE A CA 1
ATOM 1085 C C . ILE A 1 137 ? 10.034 -2.804 -18.384 1.00 84.94 137 ILE A C 1
ATOM 1087 O O . ILE A 1 137 ? 9.145 -2.578 -19.204 1.00 84.94 137 ILE A O 1
ATOM 1091 N N . GLU A 1 138 ? 10.722 -3.937 -18.371 1.00 87.38 138 GLU A N 1
ATOM 1092 C CA . GLU A 1 138 ? 10.369 -5.134 -19.129 1.00 87.38 138 GLU A CA 1
ATOM 1093 C C . GLU A 1 138 ? 9.688 -6.131 -18.188 1.00 87.38 138 GLU A C 1
ATOM 1095 O O . GLU A 1 138 ? 10.244 -6.465 -17.146 1.00 87.38 138 GLU A O 1
ATOM 1100 N N . ILE A 1 139 ? 8.497 -6.611 -18.539 1.00 86.94 139 ILE A N 1
ATOM 1101 C CA . ILE A 1 139 ? 7.789 -7.639 -17.768 1.00 86.94 139 ILE A CA 1
ATOM 1102 C C . ILE A 1 139 ? 8.267 -9.012 -18.253 1.00 86.94 139 ILE A C 1
ATOM 1104 O O . ILE A 1 139 ? 8.195 -9.298 -19.446 1.00 86.94 139 ILE A O 1
ATOM 1108 N N . LEU A 1 140 ? 8.807 -9.828 -17.344 1.00 83.94 140 LEU A N 1
ATOM 1109 C CA . LEU A 1 140 ? 9.476 -11.095 -17.669 1.00 83.94 140 LEU A CA 1
ATOM 1110 C C . LEU A 1 140 ? 8.559 -12.318 -17.547 1.00 83.94 140 LEU A C 1
ATOM 1112 O O . LEU A 1 140 ? 8.829 -13.343 -18.170 1.00 83.94 140 LEU A O 1
ATOM 1116 N N . ALA A 1 141 ? 7.500 -12.218 -16.746 1.00 69.94 141 ALA A N 1
ATOM 1117 C CA . ALA A 1 141 ? 6.529 -13.282 -16.525 1.00 69.94 141 ALA A CA 1
ATOM 1118 C C . ALA A 1 141 ? 5.121 -12.811 -16.903 1.00 69.94 141 ALA A C 1
ATOM 1120 O O . ALA A 1 141 ? 4.781 -11.645 -16.691 1.00 69.94 141 ALA A O 1
ATOM 1121 N N . ASP A 1 142 ? 4.280 -13.726 -17.393 1.00 62.84 142 ASP A N 1
ATOM 1122 C CA . ASP A 1 142 ? 2.835 -13.503 -17.455 1.00 62.84 142 ASP A CA 1
ATOM 1123 C C . ASP A 1 142 ? 2.317 -13.406 -16.017 1.00 62.84 142 ASP A C 1
ATOM 1125 O O . ASP A 1 142 ? 2.005 -14.405 -15.366 1.00 62.84 142 ASP A O 1
ATOM 1129 N N . LEU A 1 143 ? 2.285 -12.187 -15.477 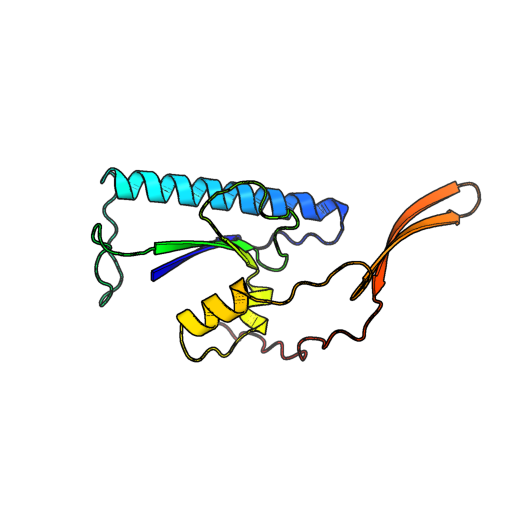1.00 55.16 143 LEU A N 1
ATOM 1130 C CA . LEU A 1 143 ? 1.633 -11.940 -14.203 1.00 55.16 143 LEU A CA 1
ATOM 1131 C C . LEU A 1 143 ? 0.152 -12.302 -14.372 1.00 55.16 143 LEU A C 1
ATOM 1133 O O . LEU A 1 143 ? -0.453 -11.897 -15.372 1.00 55.16 143 LEU A O 1
ATOM 1137 N N . PRO A 1 144 ? -0.467 -13.027 -13.423 1.00 51.72 144 PRO A N 1
ATOM 1138 C CA . PRO A 1 144 ? -1.912 -13.147 -13.409 1.00 51.72 144 PRO A CA 1
ATOM 1139 C C . PRO A 1 144 ? -2.469 -11.734 -13.249 1.00 51.72 144 PRO A C 1
ATOM 1141 O O . PRO A 1 144 ? -2.445 -11.156 -12.163 1.00 51.72 144 PRO A O 1
ATOM 1144 N N . LEU A 1 145 ? -2.917 -11.142 -14.357 1.00 48.88 145 LEU A N 1
ATOM 1145 C CA . LEU A 1 145 ? -3.611 -9.868 -14.322 1.00 48.88 145 LEU A CA 1
ATOM 1146 C C . LEU A 1 145 ? -4.816 -10.055 -13.392 1.00 48.88 145 LEU A C 1
ATOM 1148 O O . LEU A 1 145 ? -5.565 -11.027 -13.570 1.00 48.88 145 LEU A O 1
ATOM 1152 N N . PRO A 1 146 ? -5.027 -9.166 -12.404 1.00 49.66 146 PRO A N 1
ATOM 1153 C CA . PRO A 1 146 ? -6.284 -9.153 -11.681 1.00 49.66 146 PRO A CA 1
ATOM 1154 C C . PRO A 1 146 ? -7.383 -9.068 -12.736 1.00 49.66 146 PRO A C 1
ATOM 1156 O O . PRO A 1 146 ? -7.323 -8.205 -13.616 1.00 49.66 146 PRO A O 1
ATOM 1159 N N . ARG A 1 147 ? -8.336 -10.008 -12.700 1.00 47.16 147 ARG A N 1
ATOM 1160 C CA . ARG A 1 147 ? -9.462 -10.013 -13.640 1.00 47.16 147 ARG A CA 1
ATOM 1161 C C . ARG A 1 147 ? -10.046 -8.605 -13.650 1.00 47.16 147 ARG A C 1
ATOM 1163 O O . ARG A 1 147 ? -10.329 -8.074 -12.578 1.00 47.16 147 ARG A O 1
ATOM 1170 N N . GLU A 1 148 ? -10.195 -8.009 -14.832 1.00 45.31 148 GLU A N 1
ATOM 1171 C CA . GLU A 1 148 ? -10.838 -6.706 -15.027 1.00 45.31 148 GLU A CA 1
ATOM 1172 C C . GLU A 1 148 ? -12.323 -6.801 -14.642 1.00 45.31 148 GLU A C 1
ATOM 1174 O O . GLU A 1 148 ? -13.225 -6.826 -15.469 1.00 45.31 148 GLU A O 1
ATOM 1179 N N . GLY A 1 149 ? -12.590 -6.908 -13.348 1.00 42.91 149 GLY A N 1
ATOM 1180 C CA . GLY A 1 149 ? -13.899 -6.826 -12.737 1.00 42.91 149 GLY A CA 1
ATOM 1181 C C . GLY A 1 149 ? -14.017 -5.471 -12.076 1.00 42.91 149 GLY A C 1
ATOM 1182 O O . GLY A 1 149 ? -14.219 -5.393 -10.870 1.00 42.91 149 GLY A O 1
ATOM 1183 N N . ARG A 1 150 ? -13.855 -4.386 -12.845 1.00 40.44 150 ARG A N 1
ATOM 1184 C CA . ARG A 1 150 ? -14.266 -3.064 -12.371 1.00 40.44 150 ARG A CA 1
ATOM 1185 C C . ARG A 1 150 ? -15.790 -3.082 -12.296 1.00 40.44 150 ARG A C 1
ATOM 1187 O O . ARG A 1 150 ? -16.468 -2.671 -13.234 1.00 40.44 150 ARG A O 1
ATOM 1194 N N . LEU A 1 151 ? -16.334 -3.591 -11.192 1.00 46.88 151 LEU A N 1
ATOM 1195 C CA . LEU A 1 151 ? -17.693 -3.270 -10.796 1.00 46.88 151 LEU A CA 1
ATOM 1196 C C . LEU A 1 151 ? -17.691 -1.763 -10.566 1.00 46.88 151 LEU A C 1
ATOM 1198 O O . LEU A 1 151 ? -17.094 -1.251 -9.621 1.00 46.88 151 LEU A O 1
ATOM 1202 N N . ILE A 1 152 ? -18.266 -1.043 -11.525 1.00 40.81 152 ILE A N 1
ATOM 1203 C CA . ILE A 1 152 ? -18.553 0.376 -11.394 1.00 40.81 152 ILE A CA 1
ATOM 1204 C C . ILE A 1 152 ? -19.375 0.499 -10.117 1.00 40.81 152 ILE A C 1
ATOM 1206 O O . ILE A 1 152 ? -20.485 -0.022 -10.041 1.00 40.81 152 ILE A O 1
ATOM 1210 N N . ASN A 1 153 ? -18.791 1.134 -9.106 1.00 39.75 153 ASN A N 1
ATOM 1211 C CA . ASN A 1 153 ? -19.462 1.437 -7.859 1.00 39.75 153 ASN A CA 1
ATOM 1212 C C . ASN A 1 153 ? -20.596 2.420 -8.196 1.00 39.75 153 ASN A C 1
ATOM 1214 O O . ASN A 1 153 ? -20.368 3.620 -8.361 1.00 39.75 153 ASN A O 1
ATOM 1218 N N . THR A 1 154 ? -21.802 1.903 -8.435 1.00 39.62 154 THR A N 1
ATOM 1219 C CA . THR A 1 154 ? -23.019 2.708 -8.511 1.00 39.62 154 THR A CA 1
ATOM 1220 C C . THR A 1 154 ? -23.263 3.190 -7.094 1.00 39.62 154 THR A C 1
ATOM 1222 O O . THR A 1 154 ? -23.639 2.387 -6.246 1.00 39.62 154 THR A O 1
ATOM 1225 N N . GLY A 1 155 ? -22.905 4.448 -6.834 1.00 32.97 155 GLY A N 1
ATOM 1226 C CA . GLY A 1 155 ? -22.753 5.006 -5.494 1.00 32.97 155 GLY A CA 1
ATOM 1227 C C . GLY A 1 155 ? -23.885 4.689 -4.515 1.00 32.97 155 GLY A C 1
ATOM 1228 O O . GLY A 1 155 ? -25.015 4.407 -4.900 1.00 32.97 155 GLY A O 1
ATOM 1229 N N . TRP A 1 156 ? -23.543 4.775 -3.232 1.00 37.16 156 TRP A N 1
ATOM 1230 C CA . TRP A 1 156 ? -24.462 4.660 -2.106 1.00 37.16 156 TRP A CA 1
ATOM 1231 C C . TRP A 1 156 ? -25.678 5.585 -2.300 1.00 37.16 156 TRP A C 1
ATOM 1233 O O . TRP A 1 156 ? -25.539 6.807 -2.233 1.00 37.16 156 TRP A O 1
ATOM 1243 N N . THR A 1 157 ? -26.847 4.998 -2.567 1.00 38.69 157 THR A N 1
ATOM 1244 C CA . THR A 1 157 ? -28.164 5.615 -2.331 1.00 38.69 157 THR A CA 1
ATOM 1245 C C . THR A 1 157 ? -28.645 5.284 -0.936 1.00 38.69 157 THR A C 1
ATOM 1247 O O . THR A 1 157 ? -28.513 4.092 -0.571 1.00 38.69 157 THR A O 1
#

Secondary structure (DSSP, 8-state):
-EEEEEPPP----SGGGHHHHHHHHHHHHHHHHHHHHHHHTT-----PPTTPPP--TT---EEEEEESSPPP-S---S--SEEEEEHHHHHHH---SSHHHHHHHHHT-----BTTTEEEEEEEEEETTEEEEEEEEEE-S---PPP----------

Foldseek 3Di:
DEDEDEDDADDDPDPVSVVVVLVQVVVLLVVVVVVVVCVVVVVDDDDDPPPDDRDDVPDDYQAEYEYADDWNPDDVPDPDSYYYYYPNQLVLLDDAPDDVRSVCCGVPPDDDDDPPFKHKDFDWDDDPPDIDTDIDIGGDDPDPDSPPPPPPCPDDD

Radius of gyration: 19.86 Å; chains: 1; bounding box: 48×29×62 Å

Sequence (157 aa):
MLIVEAKWPVDAATLAESYKVDATFDKGKGQIRRIRSRLESGEILVDWPPGWHSPTRQTTVDWWVASAQQLDSRPDAGGDDITTTSLRLVESLLPADDLDALIDRVTNFPLPHEGRDFRMHSRRVDVGTRVLTYDSIEILADLPLPREGRLINTGWT